Protein AF-A0A2D5U7U4-F1 (afdb_monomer)

Foldseek 3Di:
DDQDDPPDPCNVVVQVLLVVLLVLLVVLCVVVVHDLCCCVVLVDPSVLSVCCNVDSSSPPDPVVLCSSCVVSVHDSVVSSPD

Nearest PDB structures (foldseek):
  2b5a-assembly1_A  TM=8.499E-01  e=4.497E-02  [Bacillus] caldolyticus
  3f52-assembly1_A  TM=8.148E-01  e=8.179E-02  Corynebacterium glutamicum
  3f51-assembly1_A  TM=8.332E-01  e=9.629E-02  Corynebacterium glutamicum
  3vk0-assembly2_B  TM=7.740E-01  e=5.294E-02  Neisseria meningitidis MC58
  1y7y-assembly1_A  TM=7.641E-01  e=7.746E-02  Aeromonas hydrophila

Secondary structure (DSSP, 8-state):
-PPPPTTSTTHHHHHHHHHHHHHHHHHHHHHTT--SGGGGGGT--HHHHHHHHH-GGG---HHHHHHHHHHTT--HHHHH--

Structure (mmCIF, N/CA/C/O backbone):
data_AF-A0A2D5U7U4-F1
#
_entry.id   AF-A0A2D5U7U4-F1
#
loop_
_atom_site.group_PDB
_atom_site.id
_atom_site.type_symbol
_atom_site.label_atom_id
_atom_site.label_alt_id
_atom_site.label_comp_id
_atom_site.label_asym_id
_atom_site.label_entity_id
_atom_site.label_seq_id
_atom_site.pdbx_PDB_ins_code
_atom_site.Cartn_x
_atom_site.Cartn_y
_atom_site.Cartn_z
_atom_site.occupancy
_atom_site.B_iso_or_equiv
_atom_site.auth_seq_id
_atom_site.auth_comp_id
_atom_site.auth_asym_id
_atom_site.auth_atom_id
_atom_site.pdbx_PDB_model_num
ATOM 1 N N . MET A 1 1 ? 15.719 6.344 -0.465 1.00 61.41 1 MET A N 1
ATOM 2 C CA . MET A 1 1 ? 15.434 5.096 -1.205 1.00 61.41 1 MET A CA 1
ATOM 3 C C . MET A 1 1 ? 15.852 5.266 -2.649 1.00 61.41 1 MET A C 1
ATOM 5 O O . MET A 1 1 ? 15.608 6.327 -3.214 1.00 61.41 1 MET A O 1
ATOM 9 N N . GLN A 1 2 ? 16.525 4.262 -3.204 1.00 68.81 2 GLN A N 1
ATOM 10 C CA . GLN A 1 2 ? 16.936 4.244 -4.605 1.00 68.81 2 GLN A CA 1
ATOM 11 C C . GLN A 1 2 ? 15.693 4.082 -5.485 1.00 68.81 2 GLN A C 1
ATOM 13 O O . GLN A 1 2 ? 14.831 3.259 -5.186 1.00 68.81 2 GLN A O 1
ATOM 18 N N . ARG A 1 3 ? 15.568 4.904 -6.531 1.00 73.44 3 ARG A N 1
ATOM 19 C CA . ARG A 1 3 ? 14.487 4.746 -7.512 1.00 73.44 3 ARG A CA 1
ATOM 20 C C . ARG A 1 3 ? 14.795 3.537 -8.405 1.00 73.44 3 ARG A C 1
ATOM 22 O O . ARG A 1 3 ? 15.972 3.334 -8.712 1.00 73.44 3 ARG A O 1
ATOM 29 N N . PRO A 1 4 ? 13.784 2.762 -8.837 1.00 80.06 4 PRO A N 1
ATOM 30 C CA . PRO A 1 4 ? 14.005 1.674 -9.780 1.00 80.06 4 PRO A CA 1
ATOM 31 C C . PRO A 1 4 ? 14.635 2.217 -11.067 1.00 80.06 4 PRO A C 1
ATOM 33 O O . PRO A 1 4 ? 14.230 3.271 -11.563 1.00 80.06 4 PRO A O 1
ATOM 36 N N . ASN A 1 5 ? 15.644 1.517 -11.586 1.00 85.69 5 ASN A N 1
ATOM 37 C CA . ASN A 1 5 ? 16.286 1.879 -12.844 1.00 85.69 5 ASN A CA 1
ATOM 38 C C .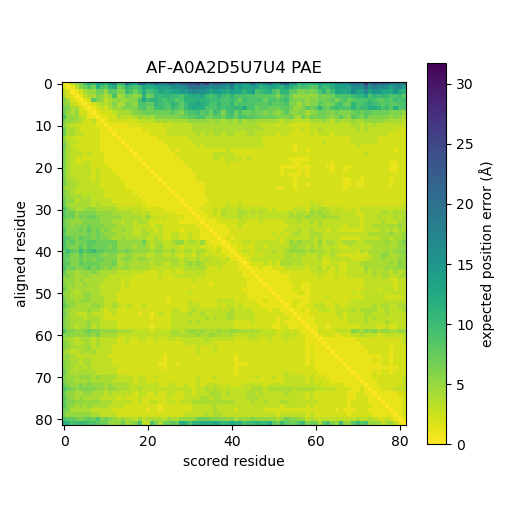 ASN A 1 5 ? 15.348 1.520 -14.003 1.00 85.69 5 ASN A C 1
ATOM 40 O O . ASN A 1 5 ? 15.080 0.339 -14.203 1.00 85.69 5 ASN A O 1
ATOM 44 N N . SER A 1 6 ? 14.895 2.517 -14.769 1.00 85.56 6 SER A N 1
ATOM 45 C CA . SER A 1 6 ? 14.021 2.321 -15.938 1.00 85.56 6 SER A CA 1
ATOM 46 C C . SER A 1 6 ? 14.640 1.451 -17.028 1.00 85.56 6 SER A C 1
ATOM 48 O O . SER A 1 6 ? 13.922 0.904 -17.849 1.00 85.56 6 SER A O 1
ATOM 50 N N . ASN A 1 7 ? 15.965 1.303 -17.028 1.00 89.69 7 ASN A N 1
ATOM 51 C CA . ASN A 1 7 ? 16.685 0.482 -17.999 1.00 89.69 7 ASN A CA 1
ATOM 52 C C . ASN A 1 7 ? 16.910 -0.958 -17.500 1.00 89.69 7 ASN A C 1
ATOM 54 O O . ASN A 1 7 ? 17.635 -1.724 -18.129 1.00 89.69 7 ASN A O 1
ATOM 58 N N . SER A 1 8 ? 16.363 -1.315 -16.335 1.00 91.44 8 SER A N 1
ATOM 59 C CA . SER A 1 8 ? 16.407 -2.680 -15.814 1.00 91.44 8 SER A CA 1
ATOM 60 C C . SER A 1 8 ? 15.425 -3.569 -16.571 1.00 91.44 8 SER A C 1
ATOM 62 O O . SER A 1 8 ? 14.282 -3.173 -16.776 1.00 91.44 8 SER A O 1
ATOM 64 N N . ALA A 1 9 ? 15.821 -4.809 -16.869 1.00 92.12 9 ALA A N 1
ATOM 65 C CA . ALA A 1 9 ? 14.907 -5.823 -17.403 1.00 92.12 9 ALA A CA 1
ATOM 66 C C . ALA A 1 9 ? 13.722 -6.120 -16.461 1.00 92.12 9 ALA A C 1
ATOM 68 O O . ALA A 1 9 ? 12.690 -6.595 -16.909 1.00 92.12 9 ALA A O 1
ATOM 69 N N . TYR A 1 10 ? 13.860 -5.810 -15.167 1.00 92.38 10 TYR A N 1
ATOM 70 C CA . TYR A 1 10 ? 12.825 -6.018 -14.147 1.00 92.38 10 TYR A CA 1
ATOM 71 C C . TYR A 1 10 ? 11.938 -4.787 -13.906 1.00 92.38 10 TYR A C 1
ATOM 73 O O . TYR A 1 10 ? 11.134 -4.792 -12.976 1.00 92.38 10 TYR A O 1
ATOM 81 N N . TYR A 1 11 ? 12.146 -3.684 -14.637 1.00 91.88 11 TYR A N 1
ATOM 82 C CA . TYR A 1 11 ? 11.455 -2.425 -14.347 1.00 91.88 11 TYR A CA 1
ATOM 83 C C . TYR A 1 11 ? 9.949 -2.538 -14.576 1.00 91.88 11 TYR A C 1
ATOM 85 O O . TYR A 1 11 ? 9.184 -2.187 -13.682 1.00 91.88 11 TYR A O 1
ATOM 93 N N . ASP A 1 12 ? 9.536 -3.053 -15.732 1.00 93.06 12 ASP A N 1
ATOM 94 C CA . ASP A 1 12 ? 8.120 -3.124 -16.101 1.00 93.06 12 ASP A CA 1
ATOM 95 C C . ASP A 1 12 ? 7.345 -4.060 -15.165 1.00 93.06 12 ASP A C 1
ATOM 97 O O . ASP A 1 12 ? 6.320 -3.654 -14.619 1.00 93.06 12 ASP A O 1
ATOM 101 N N . ASP A 1 13 ? 7.898 -5.242 -14.870 1.00 93.81 13 ASP A N 1
ATOM 102 C CA . ASP A 1 13 ? 7.323 -6.193 -13.908 1.00 93.81 13 ASP A CA 1
ATOM 103 C C . ASP A 1 13 ? 7.179 -5.575 -12.509 1.00 93.81 13 ASP A C 1
ATOM 105 O O . ASP A 1 13 ? 6.159 -5.737 -11.836 1.00 93.81 13 ASP A O 1
ATOM 109 N N . PHE A 1 14 ? 8.185 -4.818 -12.060 1.00 93.12 14 PHE A N 1
ATOM 110 C CA . PHE A 1 14 ? 8.128 -4.135 -10.770 1.00 93.12 14 PHE A CA 1
ATOM 111 C C . PHE A 1 14 ? 7.067 -3.026 -10.746 1.00 93.12 14 PHE A C 1
ATOM 113 O O . PHE A 1 14 ? 6.382 -2.846 -9.737 1.00 93.12 14 PHE A O 1
ATOM 120 N N . ILE A 1 15 ? 6.917 -2.277 -11.841 1.00 94.06 15 ILE A N 1
ATOM 121 C CA . ILE A 1 15 ? 5.905 -1.225 -11.962 1.00 94.06 15 ILE A CA 1
ATOM 122 C C . ILE A 1 15 ? 4.496 -1.828 -11.976 1.00 94.06 15 ILE A C 1
ATOM 124 O O . ILE A 1 15 ? 3.634 -1.318 -11.258 1.00 94.06 15 ILE A O 1
ATOM 128 N N . ASP A 1 16 ? 4.270 -2.913 -12.719 1.00 95.25 16 ASP A N 1
ATOM 129 C CA . ASP A 1 16 ? 2.994 -3.644 -12.730 1.00 95.25 16 ASP A CA 1
ATOM 130 C C . ASP A 1 16 ? 2.642 -4.161 -11.327 1.00 95.25 16 ASP A C 1
ATOM 132 O O . ASP A 1 16 ? 1.552 -3.900 -10.809 1.00 95.25 16 ASP A O 1
ATOM 136 N N . PHE A 1 17 ? 3.609 -4.780 -10.643 1.00 95.25 17 PHE A N 1
ATOM 137 C CA . PHE A 1 17 ? 3.451 -5.214 -9.257 1.00 95.25 17 PHE A CA 1
ATOM 138 C C . PHE A 1 17 ? 3.058 -4.056 -8.323 1.00 95.25 17 PHE A C 1
ATOM 140 O O . PHE A 1 17 ? 2.092 -4.167 -7.561 1.00 95.25 17 PHE A O 1
ATOM 147 N N . GLN A 1 18 ? 3.760 -2.915 -8.387 1.00 94.62 18 GLN A N 1
ATOM 148 C CA . GLN A 1 18 ? 3.433 -1.752 -7.554 1.00 94.62 18 GLN A CA 1
ATOM 149 C C . GLN A 1 18 ? 2.028 -1.205 -7.847 1.00 94.62 18 GLN A C 1
ATOM 151 O O . GLN A 1 18 ? 1.322 -0.816 -6.913 1.00 94.62 18 GLN A O 1
ATOM 156 N N . GLN A 1 19 ? 1.608 -1.177 -9.115 1.00 96.44 19 GLN A N 1
ATOM 157 C CA . GLN A 1 19 ? 0.273 -0.721 -9.510 1.00 96.44 19 GLN A CA 1
ATOM 158 C C . GLN A 1 19 ? -0.823 -1.624 -8.942 1.00 96.44 19 GLN A C 1
ATOM 160 O O . GLN A 1 19 ? -1.775 -1.125 -8.335 1.00 96.44 19 GLN A O 1
ATOM 165 N N . LYS A 1 20 ? -0.671 -2.945 -9.073 1.00 97.38 20 LYS A N 1
ATOM 166 C CA . LYS A 1 20 ? -1.628 -3.918 -8.531 1.00 97.38 20 LYS A CA 1
ATOM 167 C C . LYS A 1 20 ? -1.693 -3.867 -7.008 1.00 97.38 20 LYS A C 1
ATOM 169 O O . LYS A 1 20 ? -2.785 -3.857 -6.439 1.00 97.38 20 LYS A O 1
ATOM 174 N N . LEU A 1 21 ? -0.543 -3.747 -6.343 1.00 96.88 21 LEU A N 1
ATOM 175 C CA . LEU A 1 21 ? -0.477 -3.588 -4.891 1.00 96.88 21 LEU A CA 1
ATOM 176 C C . LEU A 1 21 ? -1.187 -2.306 -4.430 1.00 96.88 21 LEU A C 1
ATOM 178 O O . LEU A 1 21 ? -1.987 -2.348 -3.496 1.00 96.88 21 LEU A O 1
ATOM 182 N N . CYS A 1 22 ? -0.945 -1.178 -5.101 1.00 96.81 22 CYS A N 1
ATOM 183 C CA . CYS A 1 22 ? -1.629 0.088 -4.831 1.00 96.81 22 CYS A CA 1
ATOM 184 C C . CYS A 1 22 ? -3.154 -0.052 -4.983 1.00 96.81 22 CYS A C 1
ATOM 186 O O . CYS A 1 22 ? -3.905 0.305 -4.073 1.00 96.81 22 CYS A O 1
ATOM 188 N N . ALA A 1 23 ? -3.617 -0.656 -6.083 1.00 97.06 23 ALA A N 1
ATOM 189 C CA . ALA A 1 23 ? -5.038 -0.901 -6.314 1.00 97.06 23 ALA A CA 1
ATOM 190 C C . ALA A 1 23 ? -5.662 -1.771 -5.211 1.00 97.06 23 ALA A C 1
ATOM 192 O O . ALA A 1 23 ? -6.737 -1.450 -4.698 1.00 97.06 23 ALA A O 1
ATOM 193 N N . LYS A 1 24 ? -4.970 -2.834 -4.789 1.00 96.44 24 LYS A N 1
ATOM 194 C CA . LYS A 1 24 ? -5.420 -3.716 -3.708 1.00 96.44 24 LYS A CA 1
ATOM 195 C C . LYS A 1 24 ? -5.535 -2.987 -2.372 1.00 96.44 24 LYS A C 1
ATOM 197 O O . LYS A 1 24 ? -6.547 -3.143 -1.697 1.00 96.44 24 LYS A O 1
ATOM 202 N N . ILE A 1 25 ? -4.563 -2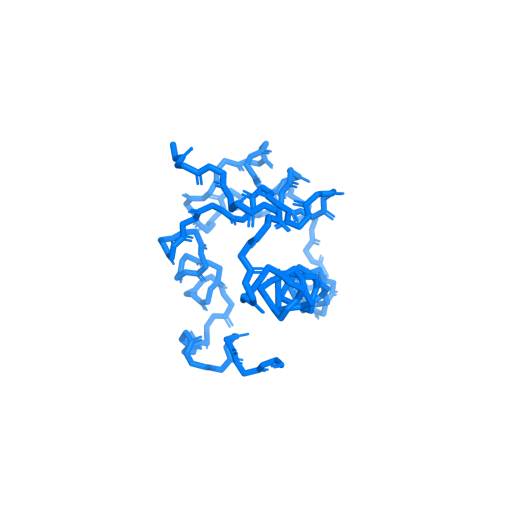.146 -2.016 1.00 95.19 25 ILE A N 1
ATOM 203 C CA . ILE A 1 25 ? -4.607 -1.317 -0.798 1.00 95.19 25 ILE A CA 1
ATOM 204 C C . ILE A 1 25 ? -5.845 -0.405 -0.804 1.00 95.19 25 ILE A C 1
ATOM 206 O O . ILE A 1 25 ? -6.587 -0.363 0.179 1.00 95.19 25 ILE A O 1
ATOM 210 N N . ILE A 1 26 ? -6.127 0.255 -1.933 1.00 95.62 26 ILE A N 1
ATOM 211 C CA . ILE A 1 26 ? -7.312 1.115 -2.084 1.00 95.62 26 ILE A CA 1
ATOM 212 C C . ILE A 1 26 ? -8.604 0.308 -1.893 1.00 95.62 26 ILE A C 1
ATOM 214 O O . ILE A 1 26 ? -9.530 0.762 -1.215 1.00 95.62 26 ILE A O 1
ATOM 218 N N . VAL A 1 27 ? -8.682 -0.886 -2.488 1.00 95.88 27 VAL A N 1
ATOM 219 C CA . VAL A 1 27 ? -9.840 -1.782 -2.348 1.00 95.88 27 VAL A CA 1
ATOM 220 C C . VAL A 1 27 ? -10.021 -2.220 -0.896 1.00 95.88 27 VAL A C 1
ATOM 222 O O . VAL A 1 27 ? -11.133 -2.148 -0.384 1.00 95.88 27 VAL A O 1
ATOM 225 N N . LEU A 1 28 ? -8.949 -2.607 -0.203 1.00 94.56 28 LEU A N 1
ATOM 226 C CA . LEU A 1 28 ? -9.005 -3.026 1.201 1.00 94.56 28 LEU A CA 1
ATOM 227 C C . LEU A 1 28 ? -9.559 -1.933 2.115 1.00 94.56 28 LEU A C 1
ATOM 229 O O . LEU A 1 28 ? -10.424 -2.210 2.949 1.00 94.56 28 LEU A O 1
ATOM 233 N N . ARG A 1 29 ? -9.114 -0.686 1.931 1.00 95.00 29 ARG A N 1
ATOM 234 C CA . ARG A 1 29 ? -9.644 0.454 2.684 1.00 95.00 29 ARG A CA 1
ATOM 235 C C . ARG A 1 29 ? -11.131 0.664 2.406 1.00 95.00 29 ARG A C 1
ATOM 237 O O . ARG A 1 29 ? -11.922 0.773 3.343 1.00 95.00 29 ARG A O 1
ATOM 244 N N . LYS A 1 30 ? -11.521 0.685 1.127 1.00 94.88 30 LYS A N 1
ATOM 245 C CA . LYS A 1 30 ? -12.923 0.865 0.718 1.00 94.88 30 LYS A CA 1
ATOM 246 C C . LYS A 1 30 ? -13.827 -0.254 1.236 1.00 94.88 30 LYS A C 1
ATOM 248 O O . LYS A 1 30 ? -14.918 0.038 1.704 1.00 94.88 30 LYS A O 1
ATOM 253 N N . ASN A 1 31 ? -13.362 -1.503 1.231 1.00 94.75 31 ASN A N 1
ATOM 254 C CA . ASN A 1 31 ? -14.121 -2.653 1.730 1.00 94.75 31 ASN A CA 1
ATOM 255 C C . ASN A 1 31 ? -14.400 -2.576 3.238 1.00 94.75 31 ASN A C 1
ATOM 257 O O . ASN A 1 31 ? -15.398 -3.124 3.699 1.00 94.75 31 ASN A O 1
ATOM 261 N N . ARG A 1 32 ? -13.545 -1.889 4.006 1.00 93.25 32 ARG A N 1
ATOM 262 C CA . ARG A 1 32 ? -13.772 -1.602 5.431 1.00 93.25 32 ARG A CA 1
ATOM 263 C C . ARG A 1 32 ? -14.506 -0.272 5.679 1.00 93.25 32 ARG A C 1
ATOM 265 O O . ARG A 1 32 ? -14.684 0.096 6.832 1.00 93.25 32 ARG A O 1
ATOM 272 N N . ASN A 1 33 ? -14.946 0.435 4.630 1.00 94.19 33 ASN A N 1
ATOM 273 C CA . ASN A 1 33 ? -15.555 1.773 4.701 1.00 94.19 33 ASN A CA 1
ATOM 274 C C . ASN A 1 33 ? -14.692 2.821 5.428 1.00 94.19 33 ASN A C 1
ATOM 276 O O . ASN A 1 33 ? -15.222 3.750 6.030 1.00 94.19 33 ASN A O 1
ATOM 280 N N . LEU A 1 34 ? -13.367 2.682 5.354 1.00 93.62 34 LEU A N 1
ATOM 281 C CA . LEU A 1 34 ? -12.436 3.579 6.033 1.00 93.62 34 LEU A CA 1
ATOM 282 C C . LEU A 1 34 ? -12.114 4.797 5.161 1.00 93.62 34 LEU A C 1
ATOM 284 O O . LEU A 1 34 ? -11.936 4.689 3.938 1.00 93.62 34 LEU A O 1
ATOM 288 N N . VAL A 1 35 ? -11.993 5.965 5.780 1.00 93.50 35 VAL A N 1
ATOM 289 C CA . VAL A 1 35 ? -11.405 7.153 5.158 1.00 93.50 35 VAL A CA 1
ATOM 290 C C . VAL A 1 35 ? -9.878 7.092 5.248 1.00 93.50 35 VAL A C 1
ATOM 292 O O . VAL A 1 35 ? -9.293 6.214 5.877 1.00 93.50 35 VAL A O 1
ATOM 295 N N . GLN A 1 36 ? -9.190 7.999 4.556 1.00 91.44 36 GLN A N 1
ATOM 296 C CA . GLN A 1 36 ? -7.722 8.031 4.587 1.00 91.44 36 GLN A CA 1
ATOM 297 C C . GLN A 1 36 ? -7.171 8.427 5.966 1.00 91.44 36 GLN A C 1
ATOM 299 O O . GLN A 1 36 ? -6.038 8.080 6.287 1.00 91.44 36 GLN A O 1
ATOM 304 N N . GLU A 1 37 ? -7.954 9.153 6.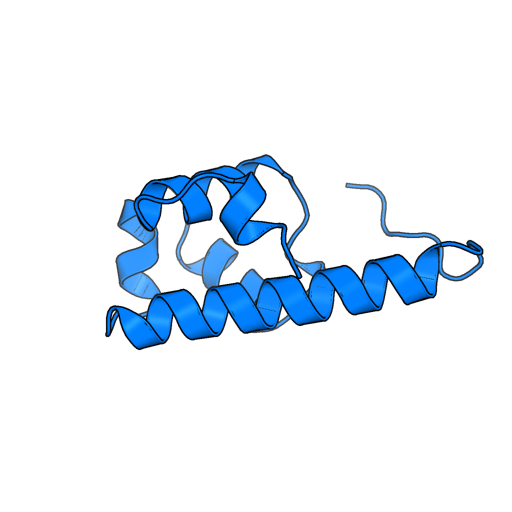764 1.00 92.19 37 GLU A N 1
ATOM 305 C CA . GLU A 1 37 ? -7.585 9.599 8.111 1.00 92.19 37 GLU A CA 1
ATOM 306 C C . GLU A 1 37 ? -7.523 8.429 9.101 1.00 92.19 37 GLU A C 1
ATOM 308 O O . GLU A 1 37 ? -6.601 8.389 9.914 1.00 92.19 37 GLU A O 1
ATOM 313 N N . ASP A 1 38 ? -8.393 7.425 8.943 1.00 91.31 38 ASP A N 1
ATOM 314 C CA . ASP A 1 38 ? -8.419 6.207 9.771 1.00 91.31 38 ASP A CA 1
ATOM 315 C C . ASP A 1 38 ? -7.122 5.389 9.658 1.00 91.31 38 ASP A C 1
ATOM 317 O O . ASP A 1 38 ? -6.790 4.573 10.510 1.00 91.31 38 ASP A O 1
ATOM 321 N N . MET A 1 39 ? -6.330 5.616 8.608 1.00 89.50 39 MET A N 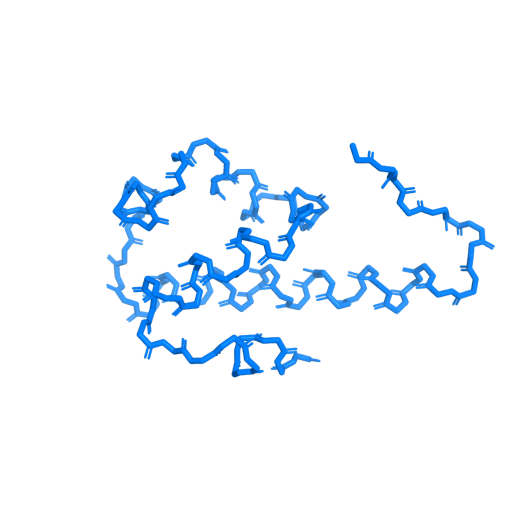1
ATOM 322 C CA . MET A 1 39 ? -5.051 4.927 8.409 1.00 89.50 39 MET A CA 1
ATOM 323 C C . MET A 1 39 ? -3.973 5.384 9.398 1.00 89.50 39 MET A C 1
ATOM 325 O O . MET A 1 39 ? -2.928 4.738 9.497 1.00 89.50 39 MET A O 1
ATOM 329 N N . ALA A 1 40 ? -4.223 6.468 10.145 1.00 90.12 40 ALA A N 1
ATOM 330 C CA . ALA A 1 40 ? -3.410 6.856 11.293 1.00 90.12 40 ALA A CA 1
ATOM 331 C C . ALA A 1 40 ? -3.302 5.725 12.332 1.00 90.12 40 ALA A C 1
ATOM 333 O O . ALA A 1 40 ? -2.238 5.549 12.931 1.00 90.12 40 ALA A O 1
ATOM 334 N N . ASP A 1 41 ? -4.350 4.905 12.463 1.00 91.12 41 ASP A N 1
ATOM 335 C CA . ASP A 1 41 ? -4.397 3.769 13.388 1.00 91.12 41 ASP A CA 1
ATOM 336 C C . ASP A 1 41 ? -3.477 2.617 12.957 1.00 91.12 41 ASP A C 1
ATOM 338 O O . ASP A 1 41 ? -3.117 1.763 13.762 1.00 91.12 41 ASP A O 1
ATOM 342 N N . TYR A 1 42 ? -3.022 2.605 11.698 1.00 91.19 42 TYR A N 1
ATOM 343 C CA . TYR A 1 42 ? -2.087 1.599 11.176 1.00 91.19 42 TYR A CA 1
ATOM 344 C C . TYR A 1 42 ? -0.622 2.000 11.384 1.00 91.19 42 TYR A C 1
ATOM 346 O O . TYR A 1 42 ? 0.275 1.517 10.690 1.00 91.19 42 TYR A O 1
ATOM 354 N N . GLU A 1 43 ? -0.364 2.940 12.296 1.00 89.94 43 GLU A N 1
ATOM 355 C CA . GLU A 1 43 ? 0.949 3.543 12.524 1.00 89.94 43 GLU A CA 1
ATOM 356 C C . GLU A 1 43 ? 1.587 4.129 11.245 1.00 89.94 43 GLU A C 1
ATOM 358 O O . GLU A 1 43 ? 2.820 4.162 11.092 1.00 89.94 43 GLU A O 1
ATOM 363 N N . LEU A 1 44 ? 0.754 4.551 10.296 1.00 88.81 44 LEU A N 1
ATOM 364 C CA . LEU A 1 44 ? 1.142 5.298 9.109 1.00 88.81 44 LEU A CA 1
ATOM 365 C C . LEU A 1 44 ? 0.691 6.740 9.295 1.00 88.81 44 LEU A C 1
ATOM 367 O O . LEU A 1 44 ? -0.412 7.000 9.756 1.00 88.81 44 LEU A O 1
ATOM 371 N N . SER A 1 45 ? 1.510 7.710 8.890 1.00 90.94 45 SER A N 1
ATOM 372 C CA . SER A 1 45 ? 0.974 9.070 8.798 1.00 90.94 45 SER A CA 1
ATOM 373 C C . SER A 1 45 ? -0.066 9.134 7.677 1.00 90.94 45 SER A C 1
ATOM 375 O O . SER A 1 45 ? 0.145 8.572 6.596 1.00 90.94 45 SER A O 1
ATOM 377 N N . VAL A 1 46 ? -1.139 9.898 7.890 1.00 92.25 46 VAL A N 1
ATOM 378 C CA . VAL A 1 46 ? -2.188 10.130 6.880 1.00 92.25 46 VAL A CA 1
ATOM 379 C C . VAL A 1 46 ? -1.575 10.556 5.543 1.00 92.25 46 VAL A C 1
ATOM 381 O O . VAL A 1 46 ? -1.909 10.017 4.492 1.00 92.25 46 VAL A O 1
ATOM 384 N N . ARG A 1 47 ? -0.577 11.450 5.573 1.00 92.69 47 ARG A N 1
ATOM 385 C CA . ARG A 1 47 ? 0.122 11.915 4.368 1.00 92.69 47 ARG A CA 1
ATOM 386 C C . ARG A 1 47 ? 0.907 10.811 3.656 1.00 92.69 47 ARG A C 1
ATOM 388 O O . ARG A 1 47 ? 0.972 10.816 2.429 1.00 92.69 47 ARG A O 1
ATOM 395 N N . GLN A 1 48 ? 1.547 9.897 4.389 1.00 92.25 48 GLN A N 1
ATOM 396 C CA . GLN A 1 48 ? 2.225 8.752 3.771 1.00 92.25 48 GLN A CA 1
ATOM 397 C C . GLN A 1 48 ? 1.212 7.869 3.051 1.00 92.25 48 GLN A C 1
ATOM 399 O O . GLN A 1 48 ? 1.432 7.535 1.890 1.00 92.25 48 GLN A O 1
ATOM 404 N N . TYR A 1 49 ? 0.096 7.560 3.710 1.00 93.56 49 TYR A N 1
ATOM 405 C CA . TYR A 1 49 ? -0.948 6.728 3.130 1.00 93.56 49 TYR A CA 1
ATOM 406 C C . TYR A 1 49 ? -1.594 7.382 1.897 1.00 93.56 49 TYR A C 1
ATOM 408 O O . TYR A 1 49 ? -1.684 6.764 0.840 1.00 93.56 49 TYR A O 1
ATOM 416 N N . GLN A 1 50 ? -1.937 8.671 1.977 1.00 94.12 50 GLN A N 1
ATOM 417 C CA . GLN A 1 50 ? -2.459 9.449 0.847 1.00 94.12 50 GLN A CA 1
ATOM 418 C C . GLN A 1 50 ? -1.560 9.376 -0.386 1.00 94.12 50 GLN A C 1
ATOM 420 O O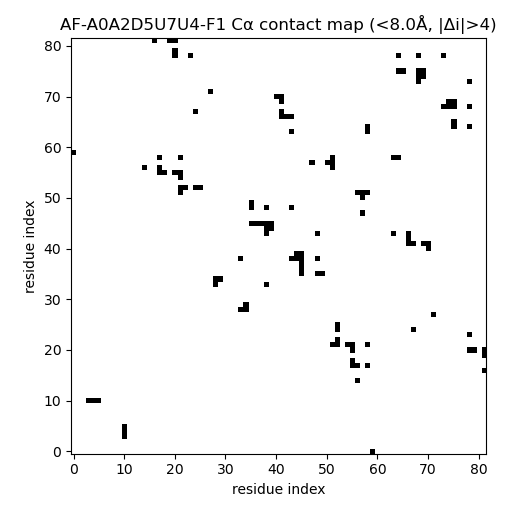 . GLN A 1 50 ? -2.040 9.182 -1.500 1.00 94.12 50 GLN A O 1
ATOM 425 N N . ARG A 1 51 ? -0.242 9.500 -0.192 1.00 94.56 51 ARG A N 1
ATOM 426 C CA . ARG A 1 51 ? 0.717 9.384 -1.294 1.00 94.56 51 ARG A CA 1
ATOM 427 C C . ARG A 1 51 ? 0.737 7.980 -1.885 1.00 94.56 51 ARG A C 1
ATOM 429 O O . ARG A 1 51 ? 0.852 7.873 -3.096 1.00 94.56 51 ARG A O 1
ATOM 436 N N . MET A 1 52 ? 0.620 6.941 -1.058 1.00 94.31 52 MET A N 1
ATOM 437 C CA . MET A 1 52 ? 0.571 5.550 -1.522 1.00 94.31 52 MET A CA 1
ATOM 438 C C . MET A 1 52 ? -0.672 5.264 -2.371 1.00 94.31 52 MET A C 1
ATOM 440 O O . MET A 1 52 ? -0.566 4.504 -3.325 1.00 94.31 52 MET A O 1
ATOM 444 N N . GLU A 1 53 ? -1.822 5.876 -2.066 1.00 93.38 53 GLU A N 1
ATOM 445 C CA . GLU A 1 53 ? -3.027 5.742 -2.904 1.00 93.38 53 GLU A CA 1
ATOM 446 C C . GLU A 1 53 ? -2.969 6.573 -4.193 1.00 93.38 53 GLU A C 1
ATOM 448 O O . GLU A 1 53 ? -3.559 6.186 -5.197 1.00 93.38 53 GLU A O 1
ATOM 453 N N . GLN A 1 54 ? -2.296 7.726 -4.175 1.00 93.88 54 GLN A N 1
ATOM 454 C CA . GLN A 1 54 ? -2.198 8.611 -5.343 1.00 93.88 54 GLN A CA 1
ATOM 455 C C . GLN A 1 54 ? -1.116 8.178 -6.337 1.00 93.88 54 GLN A C 1
ATOM 457 O O . GLN A 1 54 ? -1.273 8.364 -7.541 1.00 93.88 54 GLN A O 1
ATOM 462 N N . ASP A 1 55 ? -0.004 7.645 -5.835 1.00 94.81 55 ASP A N 1
ATOM 463 C CA . ASP A 1 55 ? 1.159 7.254 -6.622 1.00 94.81 55 ASP A CA 1
ATOM 464 C C . ASP A 1 55 ? 1.680 5.904 -6.124 1.00 94.81 55 ASP A C 1
ATOM 466 O O . ASP A 1 55 ? 2.256 5.797 -5.039 1.00 94.81 55 ASP A O 1
ATOM 470 N N . TYR A 1 56 ? 1.540 4.869 -6.953 1.00 92.31 56 TYR A N 1
ATOM 471 C CA . TYR A 1 56 ? 2.034 3.523 -6.657 1.00 92.31 56 TYR A CA 1
ATOM 472 C C . TYR A 1 56 ? 3.542 3.499 -6.344 1.00 92.31 56 TYR A C 1
ATOM 474 O O . TYR A 1 56 ? 4.012 2.651 -5.585 1.00 92.31 56 TYR A O 1
ATOM 482 N N . ARG A 1 57 ? 4.313 4.473 -6.848 1.00 92.31 57 ARG A N 1
ATOM 483 C CA . ARG A 1 57 ? 5.757 4.607 -6.586 1.00 92.31 57 ARG A CA 1
ATOM 484 C C . ARG A 1 57 ? 6.059 5.124 -5.181 1.00 92.31 57 ARG A C 1
ATOM 486 O O . ARG A 1 57 ? 7.207 5.052 -4.742 1.00 92.31 57 ARG A O 1
ATOM 493 N N . ALA A 1 58 ? 5.061 5.652 -4.470 1.00 93.31 58 ALA A N 1
ATOM 494 C CA . ALA A 1 58 ? 5.191 6.084 -3.081 1.00 93.31 58 ALA A CA 1
ATOM 495 C C . ALA A 1 58 ? 5.166 4.912 -2.082 1.00 93.31 58 ALA A C 1
ATOM 497 O O . ALA A 1 58 ? 5.480 5.111 -0.902 1.00 93.31 58 ALA A O 1
ATOM 498 N N . ILE A 1 59 ? 4.857 3.694 -2.542 1.00 92.69 59 ILE A N 1
ATOM 499 C CA . ILE A 1 59 ? 5.092 2.457 -1.795 1.00 92.69 59 ILE A CA 1
ATOM 500 C C . ILE A 1 59 ? 6.584 2.139 -1.890 1.00 92.69 59 ILE A C 1
ATOM 502 O O . ILE A 1 59 ? 7.058 1.561 -2.867 1.00 92.69 59 ILE A O 1
ATOM 506 N N . VAL A 1 60 ? 7.340 2.566 -0.881 1.00 89.06 60 VAL A N 1
ATOM 507 C CA . VAL A 1 60 ? 8.806 2.571 -0.946 1.00 89.06 60 VAL A CA 1
ATOM 508 C C . VAL A 1 60 ? 9.457 1.530 -0.041 1.00 89.06 60 VAL A C 1
ATOM 510 O O . VAL A 1 60 ? 10.641 1.251 -0.203 1.00 89.06 60 VAL A O 1
ATOM 513 N N . SER A 1 61 ? 8.717 0.937 0.902 1.00 90.81 61 SER A N 1
ATOM 514 C CA . SER A 1 61 ? 9.266 -0.011 1.875 1.00 90.81 61 SER A CA 1
ATOM 515 C C . SER A 1 61 ? 8.324 -1.167 2.196 1.00 90.81 61 SER A C 1
ATOM 517 O O . SER A 1 61 ? 7.112 -0.985 2.310 1.00 90.81 61 SER A O 1
ATOM 519 N N . LEU A 1 62 ? 8.909 -2.337 2.467 1.00 92.81 62 LEU A N 1
ATOM 520 C CA . LEU A 1 62 ? 8.182 -3.493 2.995 1.00 92.81 62 LEU A CA 1
ATOM 521 C C . LEU A 1 62 ? 7.509 -3.190 4.344 1.00 92.81 62 LEU A C 1
ATOM 523 O O . LEU A 1 62 ? 6.449 -3.728 4.632 1.00 92.81 62 LEU A O 1
ATOM 527 N N . TRP A 1 63 ? 8.082 -2.290 5.148 1.00 94.06 63 TRP A N 1
ATOM 528 C CA . TRP A 1 63 ? 7.517 -1.888 6.438 1.00 94.06 63 TRP A CA 1
ATOM 529 C C . TRP A 1 63 ? 6.151 -1.207 6.306 1.00 94.06 63 TRP A C 1
ATOM 531 O O . TRP A 1 63 ? 5.240 -1.502 7.075 1.00 94.06 63 TRP A O 1
ATOM 541 N N . GLN A 1 64 ? 5.973 -0.347 5.298 1.00 94.25 64 GLN A N 1
ATOM 542 C CA . GLN A 1 64 ? 4.667 0.255 5.008 1.00 94.25 64 GLN A CA 1
ATOM 543 C C . GLN A 1 64 ? 3.640 -0.815 4.630 1.00 94.25 64 GLN A C 1
ATOM 545 O O . GLN A 1 64 ? 2.522 -0.801 5.135 1.00 94.25 64 GLN A O 1
ATOM 550 N N . VAL A 1 65 ? 4.033 -1.765 3.779 1.00 94.94 65 VAL A N 1
ATOM 551 C CA . VAL A 1 65 ? 3.162 -2.868 3.351 1.00 94.94 65 VAL A CA 1
ATOM 552 C C . VAL A 1 65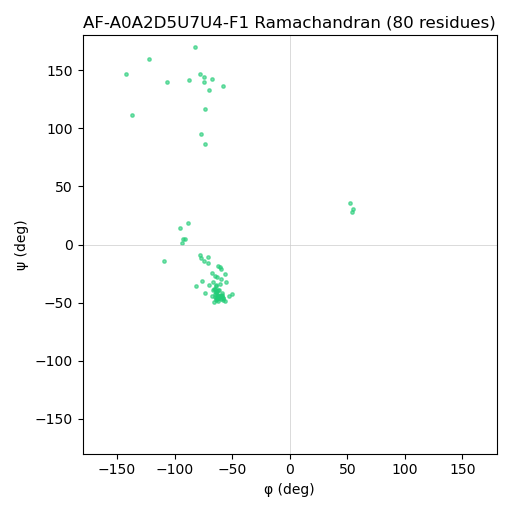 ? 2.797 -3.766 4.537 1.00 94.94 65 VAL A C 1
ATOM 554 O O . VAL A 1 65 ? 1.639 -4.141 4.697 1.00 94.94 65 VAL A O 1
ATOM 557 N N . PHE A 1 66 ? 3.757 -4.049 5.419 1.00 95.94 66 PHE A N 1
ATOM 558 C CA . PHE A 1 66 ? 3.540 -4.843 6.625 1.00 95.94 66 PHE A CA 1
ATOM 559 C C . PHE A 1 66 ? 2.542 -4.186 7.585 1.00 95.94 66 PHE A C 1
ATOM 561 O O . PHE A 1 66 ? 1.642 -4.863 8.076 1.00 95.94 66 PHE A O 1
ATOM 568 N N . LYS A 1 67 ? 2.651 -2.871 7.812 1.00 95.12 67 LYS A N 1
ATOM 569 C CA . LYS A 1 67 ? 1.692 -2.111 8.631 1.00 95.12 67 LYS A CA 1
ATOM 570 C C . LYS A 1 67 ? 0.273 -2.186 8.081 1.00 95.12 67 LYS A C 1
ATOM 572 O O . LYS A 1 67 ? -0.651 -2.441 8.841 1.00 95.12 67 LYS A O 1
ATOM 577 N N . ILE A 1 68 ? 0.109 -2.032 6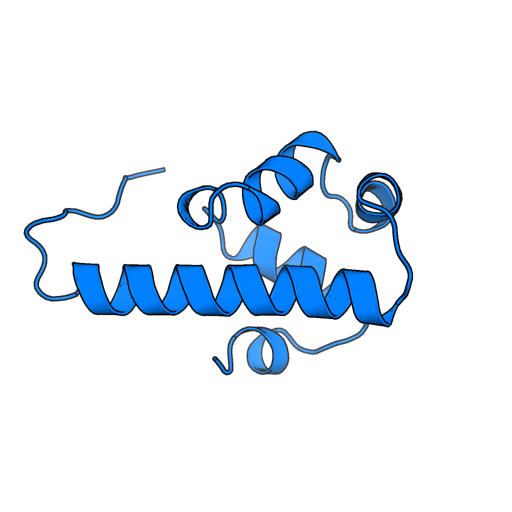.765 1.00 94.81 68 ILE A N 1
ATOM 578 C CA . ILE A 1 68 ? -1.205 -2.154 6.116 1.00 94.81 68 ILE A CA 1
ATOM 579 C C . ILE A 1 68 ? -1.765 -3.564 6.307 1.00 94.81 68 ILE A C 1
ATOM 581 O O . ILE A 1 68 ? -2.921 -3.706 6.692 1.00 94.81 68 ILE A O 1
ATOM 585 N N . ALA A 1 69 ? -0.951 -4.603 6.095 1.00 95.81 69 ALA A N 1
ATOM 586 C CA . ALA A 1 69 ? -1.387 -5.979 6.316 1.00 95.81 69 ALA A 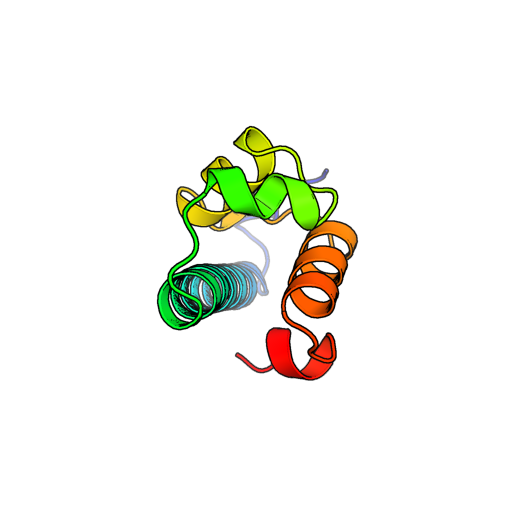CA 1
ATOM 587 C C . ALA A 1 69 ? -1.857 -6.196 7.766 1.00 95.81 69 ALA A C 1
ATOM 589 O O . ALA A 1 69 ? -2.941 -6.729 7.991 1.00 95.81 69 ALA A O 1
ATOM 590 N N . LYS A 1 70 ? -1.094 -5.707 8.753 1.00 95.44 70 LYS A N 1
ATOM 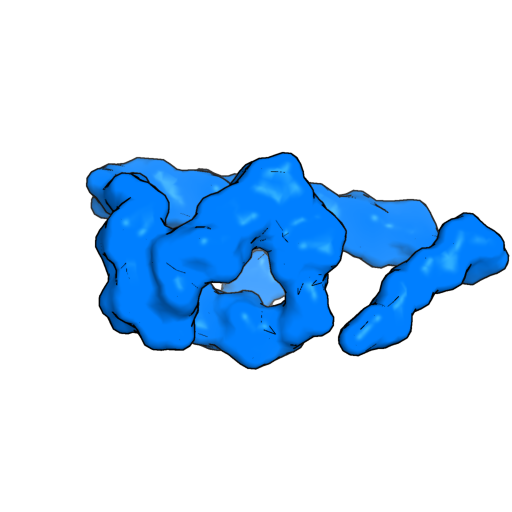591 C CA . LYS A 1 70 ? -1.477 -5.793 10.169 1.00 95.44 70 LYS A CA 1
ATOM 592 C C . LYS A 1 70 ? -2.732 -4.993 10.504 1.00 95.44 70 LYS A C 1
ATOM 594 O O . LYS A 1 70 ? -3.596 -5.532 11.181 1.00 95.44 70 LYS A O 1
ATOM 599 N N . GLY A 1 71 ? -2.871 -3.774 9.989 1.00 93.81 71 GLY A N 1
ATOM 600 C CA . GLY A 1 71 ? -4.070 -2.954 10.176 1.00 93.81 71 GLY A CA 1
ATOM 601 C C . GLY A 1 71 ? -5.336 -3.571 9.573 1.00 93.81 71 GLY A C 1
ATOM 602 O O . GLY A 1 71 ? -6.437 -3.361 10.072 1.00 93.81 71 GLY A O 1
ATOM 603 N N . HIS A 1 72 ? -5.182 -4.386 8.527 1.00 93.50 72 HIS A N 1
ATOM 604 C CA . HIS A 1 72 ? -6.274 -5.132 7.907 1.00 93.50 72 HIS A CA 1
ATOM 605 C C . HIS A 1 72 ? -6.436 -6.572 8.421 1.00 93.50 72 HIS A C 1
ATOM 607 O O . HIS A 1 72 ? -7.158 -7.348 7.789 1.00 93.50 72 HIS A O 1
ATOM 613 N N . ASP A 1 73 ? -5.812 -6.929 9.547 1.00 94.25 73 ASP A N 1
ATOM 614 C CA . ASP A 1 73 ? -5.881 -8.265 10.162 1.00 94.25 73 ASP A CA 1
ATOM 615 C C . ASP A 1 73 ? -5.543 -9.405 9.187 1.00 94.25 73 ASP A C 1
ATOM 617 O O . ASP A 1 73 ? -6.133 -10.484 9.229 1.00 94.25 73 ASP A O 1
ATOM 621 N N . MET A 1 74 ? -4.598 -9.160 8.278 1.00 94.94 74 MET A N 1
ATOM 622 C CA . MET A 1 74 ? -4.172 -10.120 7.263 1.00 94.94 74 MET A CA 1
ATOM 623 C C . MET A 1 74 ? -2.680 -10.409 7.344 1.00 94.94 74 MET A C 1
ATOM 625 O O . MET A 1 74 ? -1.872 -9.644 7.885 1.00 94.94 74 MET A O 1
ATOM 629 N N . GLU A 1 75 ? -2.294 -11.541 6.772 1.00 95.44 75 GLU A N 1
ATOM 630 C CA . GLU A 1 75 ? -0.891 -11.869 6.605 1.00 95.44 75 GLU A CA 1
ATOM 631 C C . GLU A 1 75 ? -0.284 -11.112 5.422 1.00 95.44 75 GLU A C 1
ATOM 633 O O . GLU A 1 75 ? -0.929 -10.872 4.402 1.00 95.44 75 GLU A O 1
ATOM 638 N N . ILE A 1 76 ? 0.998 -10.752 5.529 1.00 94.81 76 ILE A N 1
ATOM 639 C CA . ILE A 1 76 ? 1.664 -9.965 4.484 1.00 94.81 76 ILE A CA 1
ATOM 640 C C . ILE A 1 76 ? 1.686 -10.686 3.131 1.00 94.81 76 ILE A C 1
ATOM 642 O O . ILE A 1 76 ? 1.551 -10.040 2.097 1.00 94.81 76 ILE A O 1
ATOM 646 N N . HIS A 1 77 ? 1.801 -12.017 3.127 1.00 94.69 77 HIS A N 1
ATOM 647 C CA . HIS A 1 77 ? 1.778 -12.798 1.894 1.00 94.69 77 HIS A CA 1
ATOM 648 C C . HIS A 1 77 ? 0.421 -12.675 1.183 1.00 94.69 77 HIS A C 1
ATOM 650 O O . HIS A 1 77 ? 0.385 -12.558 -0.034 1.00 94.69 77 HIS A O 1
ATOM 656 N N . GLN A 1 78 ? -0.681 -12.584 1.939 1.00 94.12 78 GLN A N 1
ATOM 657 C CA . GLN A 1 78 ? -2.017 -12.376 1.381 1.00 94.12 78 GLN A CA 1
ATOM 658 C C . GLN A 1 78 ? -2.146 -11.001 0.742 1.00 94.12 78 GLN A C 1
ATOM 660 O O . GLN A 1 78 ? -2.870 -10.866 -0.235 1.00 94.12 78 GLN A O 1
ATOM 665 N N . LEU A 1 79 ? -1.460 -9.977 1.262 1.00 94.56 79 LEU A N 1
ATOM 666 C CA . LEU A 1 79 ? -1.429 -8.649 0.650 1.00 94.56 79 LEU A CA 1
ATOM 667 C C . LEU A 1 79 ? -0.566 -8.636 -0.621 1.00 94.56 79 LEU A C 1
ATOM 669 O O . LEU A 1 79 ? -0.984 -8.061 -1.623 1.00 94.56 79 LEU A O 1
ATOM 673 N N . LEU A 1 80 ? 0.587 -9.305 -0.591 1.00 93.94 80 LEU A N 1
ATOM 674 C CA . LEU A 1 80 ? 1.559 -9.360 -1.689 1.00 93.94 80 LEU A CA 1
ATOM 675 C C . LEU A 1 80 ? 1.177 -10.309 -2.836 1.00 93.94 80 LEU A C 1
ATOM 677 O O . LEU A 1 80 ? 1.821 -10.256 -3.876 1.00 93.94 80 LEU A O 1
ATOM 681 N N . ASP A 1 81 ? 0.161 -11.152 -2.658 1.00 93.06 81 ASP A N 1
ATOM 682 C CA . ASP A 1 81 ? -0.385 -12.014 -3.712 1.00 93.06 81 ASP A CA 1
ATOM 683 C C . ASP A 1 81 ? -1.204 -11.172 -4.715 1.00 93.06 81 ASP A C 1
ATOM 685 O O . ASP A 1 81 ? -2.403 -10.929 -4.509 1.00 93.06 81 ASP A O 1
ATOM 689 N N . VAL A 1 82 ? -0.521 -10.600 -5.717 1.00 88.94 82 VAL A N 1
ATOM 690 C CA . VAL A 1 82 ? -1.057 -9.692 -6.755 1.00 88.94 82 VAL A CA 1
ATOM 691 C C . VAL A 1 82 ? -0.564 -10.032 -8.156 1.00 88.94 82 VAL A C 1
ATOM 693 O O . VAL A 1 82 ? 0.594 -10.477 -8.294 1.00 88.94 82 VAL A O 1
#

Sequence (82 aa):
MQRPNSNSAYYDDFIDFQQKLCAKIIVLRKNRNLVQEDMADYELSVRQYQRMEQDYRAIVSLWQVFKIAKGHDMEIHQLLDV

Solvent-accessible surface area (backbone atoms only — not comparable to full-atom values): 4794 Å² total; per-residue (Å²): 133,87,74,83,55,81,88,43,94,59,33,64,64,51,50,53,49,33,45,49,44,30,52,50,54,53,47,54,38,55,74,68,71,50,58,68,66,63,41,42,80,35,81,38,56,41,70,58,51,53,40,25,69,76,34,38,79,58,64,78,50,69,66,61,53,43,31,52,18,56,64,66,79,44,55,53,67,69,62,67,67,113

pLDDT: mean 92.26, std 5.55, range [61.41, 97.38]

Radius of gyration: 12.73 Å; Cα contacts (8 Å, |Δi|>4): 67; chains: 1; bounding box: 32×25×31 Å

Mean predicted aligned error: 3.45 Å